Protein AF-A0A7S3MB16-F1 (afdb_monomer_lite)

Organism: NCBI:txid89044

pLDDT: mean 70.06, std 16.19, range [43.78, 96.12]

Radius of gyration: 18.67 Å; chains: 1; bounding box: 32×38×67 Å

Sequence (140 aa):
AQSLGGAVDAVKGMLGGGVPDDEMTKKLKGIQLIIDSATEEERNSPDLLLGFGKDTQERVKRVSDVAGVSANEVTGFMIEFMGVRSMMNKQMGQGMSIDKAKEEIKKETMLYIEEKKINDSVTGNSRASRRQVKAEKNKT

Secondary structure (DSSP, 8-state):
---HHHHHHHHHHHHTTTS-HHHHHHHHHHHHHHHHHS-HHHHH-GGGGSSSSHHHHHHHHHHHHHHTS-HHHHHHHHHHHHHHHHHHHHHHHH---HHHHHHHHHHHHHHHHHHHHHHHHHTT--TTHHHHTTTSTT--

Structure (mmCIF, N/CA/C/O backbone):
data_AF-A0A7S3MB16-F1
#
_entry.id   AF-A0A7S3MB16-F1
#
loop_
_atom_site.group_PDB
_atom_site.id
_atom_site.type_symbol
_atom_site.label_atom_id
_atom_site.label_alt_id
_atom_site.label_comp_id
_atom_site.label_asym_id
_atom_site.label_entity_id
_atom_site.label_seq_id
_atom_site.pdbx_PDB_ins_code
_atom_site.Cartn_x
_atom_site.Cartn_y
_atom_site.Cartn_z
_atom_site.occupancy
_atom_site.B_iso_or_equiv
_atom_site.auth_seq_id
_atom_site.auth_comp_id
_atom_site.auth_asym_id
_atom_site.auth_atom_id
_atom_site.pdbx_PDB_model_num
ATOM 1 N N . ALA A 1 1 ? -6.467 2.816 -17.905 1.00 48.16 1 ALA A N 1
ATOM 2 C CA . ALA A 1 1 ? -5.918 2.788 -16.537 1.00 48.16 1 ALA A CA 1
ATOM 3 C C . ALA A 1 1 ? -5.137 1.490 -16.371 1.00 48.16 1 ALA A C 1
ATOM 5 O O . ALA A 1 1 ? -5.661 0.452 -16.752 1.00 48.16 1 ALA A O 1
ATOM 6 N N . GLN A 1 2 ? -3.886 1.536 -15.909 1.00 57.25 2 GLN A N 1
ATOM 7 C CA . GLN A 1 2 ? -3.167 0.320 -15.507 1.00 57.25 2 GLN A CA 1
ATOM 8 C C . GLN A 1 2 ? -3.664 -0.061 -14.109 1.00 57.25 2 GLN A C 1
ATOM 10 O O . GLN A 1 2 ? -3.604 0.769 -13.205 1.00 57.25 2 GLN A O 1
ATOM 15 N N . SER A 1 3 ? -4.228 -1.261 -13.966 1.00 65.75 3 SER A N 1
ATOM 16 C CA . SER A 1 3 ? -4.812 -1.735 -12.710 1.00 65.75 3 SER A CA 1
ATOM 17 C C . SER A 1 3 ? -3.742 -2.286 -11.771 1.00 65.75 3 SER A C 1
ATOM 19 O O . SER A 1 3 ? -2.682 -2.739 -12.212 1.00 65.75 3 SER A O 1
ATOM 21 N N . LEU A 1 4 ? -4.049 -2.300 -10.471 1.00 67.00 4 LEU A N 1
ATOM 22 C CA . LEU A 1 4 ? -3.197 -2.879 -9.428 1.00 67.00 4 LEU A CA 1
ATOM 23 C C . LEU A 1 4 ? -2.688 -4.300 -9.761 1.00 67.00 4 LEU A C 1
ATOM 25 O O . LEU A 1 4 ? -1.537 -4.620 -9.474 1.00 67.00 4 LEU A O 1
ATOM 29 N N . GLY A 1 5 ? -3.500 -5.115 -10.446 1.00 63.72 5 GLY A N 1
ATOM 30 C CA . GLY A 1 5 ? -3.134 -6.473 -10.868 1.00 63.72 5 GLY A CA 1
ATOM 31 C C . GLY A 1 5 ? -1.969 -6.535 -11.864 1.00 63.72 5 GLY A C 1
ATOM 32 O O . GLY A 1 5 ? -1.088 -7.372 -11.711 1.00 63.72 5 GLY A O 1
ATOM 33 N N . GLY A 1 6 ? -1.894 -5.610 -12.828 1.00 65.56 6 GLY A N 1
ATOM 34 C CA . GLY A 1 6 ? -0.809 -5.601 -13.820 1.00 65.56 6 GLY A CA 1
ATOM 35 C C . GLY A 1 6 ? 0.563 -5.249 -13.235 1.00 65.56 6 GLY A C 1
ATOM 36 O O . GLY A 1 6 ? 1.591 -5.629 -13.793 1.00 65.56 6 GLY A O 1
ATOM 37 N N . ALA A 1 7 ? 0.607 -4.555 -12.094 1.00 62.06 7 ALA A N 1
ATOM 38 C CA . ALA A 1 7 ? 1.878 -4.254 -11.442 1.00 62.06 7 ALA A CA 1
ATOM 39 C C . ALA A 1 7 ? 2.387 -5.393 -10.554 1.00 62.06 7 ALA A C 1
ATOM 41 O O . ALA A 1 7 ? 3.582 -5.427 -10.280 1.00 62.06 7 ALA A O 1
ATOM 42 N N . VAL A 1 8 ? 1.538 -6.337 -10.127 1.00 64.50 8 VAL A N 1
ATOM 43 C CA . VAL A 1 8 ? 2.003 -7.541 -9.408 1.00 64.50 8 VAL A CA 1
ATOM 44 C C . VAL A 1 8 ? 2.967 -8.331 -10.285 1.00 64.50 8 VAL A C 1
ATOM 46 O O . VAL A 1 8 ? 4.032 -8.746 -9.828 1.00 64.50 8 VAL A O 1
ATOM 49 N N . ASP A 1 9 ? 2.636 -8.464 -11.569 1.00 63.75 9 ASP A N 1
ATOM 50 C CA . ASP A 1 9 ? 3.485 -9.131 -12.553 1.00 63.75 9 ASP A CA 1
ATOM 51 C C . ASP A 1 9 ? 4.797 -8.366 -12.792 1.00 63.75 9 ASP A C 1
ATOM 53 O O . ASP A 1 9 ? 5.867 -8.973 -12.892 1.00 63.75 9 ASP A O 1
ATOM 57 N N . ALA A 1 10 ? 4.749 -7.030 -12.798 1.00 64.06 10 ALA A N 1
ATOM 58 C CA . ALA A 1 10 ? 5.941 -6.188 -12.914 1.00 64.06 10 ALA A CA 1
ATOM 59 C C . ALA A 1 10 ? 6.856 -6.292 -11.676 1.00 64.06 10 ALA A C 1
ATOM 61 O O . ALA A 1 10 ? 8.073 -6.452 -11.807 1.00 64.06 10 ALA A O 1
ATOM 62 N N . VAL A 1 11 ? 6.277 -6.272 -10.470 1.00 62.84 11 VAL A 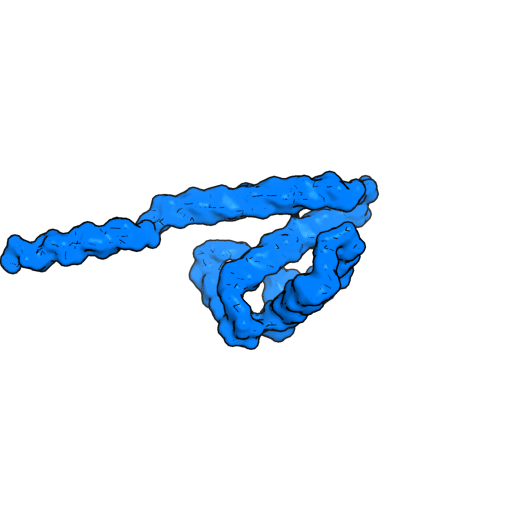N 1
ATOM 63 C CA . VAL A 1 11 ? 6.982 -6.459 -9.190 1.00 62.84 11 VAL A CA 1
ATOM 64 C C . VAL A 1 11 ? 7.656 -7.833 -9.147 1.00 62.84 11 VAL A C 1
ATOM 66 O O . VAL A 1 11 ? 8.828 -7.939 -8.781 1.00 62.84 11 VAL A O 1
ATOM 69 N N . LYS A 1 12 ? 6.963 -8.884 -9.601 1.00 64.31 12 LYS A N 1
ATOM 70 C CA . LYS A 1 12 ? 7.516 -10.239 -9.717 1.00 64.31 12 LYS A CA 1
ATOM 71 C C . LYS A 1 12 ? 8.754 -10.279 -10.620 1.00 64.31 12 LYS A C 1
ATOM 73 O O . LYS A 1 12 ? 9.740 -10.920 -10.262 1.00 64.31 12 LYS A O 1
ATOM 78 N N . GLY A 1 13 ? 8.736 -9.557 -11.743 1.00 60.03 13 GLY A N 1
ATOM 79 C CA . GLY A 1 13 ? 9.884 -9.433 -12.648 1.00 60.03 13 GLY A CA 1
ATOM 80 C C . GLY A 1 13 ? 11.080 -8.678 -12.050 1.00 60.03 13 GLY A C 1
ATOM 81 O O . GLY A 1 13 ? 12.223 -9.065 -12.279 1.00 60.03 13 GLY A O 1
ATOM 82 N N . MET A 1 14 ? 10.850 -7.635 -11.244 1.00 58.88 14 MET A N 1
ATOM 83 C CA . MET A 1 14 ? 11.926 -6.843 -10.615 1.00 58.88 14 MET A CA 1
ATOM 84 C C . MET A 1 14 ? 12.593 -7.514 -9.408 1.00 58.88 14 MET A C 1
ATOM 86 O O . MET A 1 14 ? 13.758 -7.224 -9.105 1.00 58.88 14 MET A O 1
ATOM 90 N N . LEU A 1 15 ? 11.858 -8.370 -8.697 1.00 57.00 15 LEU A N 1
ATOM 91 C CA . LEU A 1 15 ? 12.327 -9.046 -7.484 1.00 57.00 15 LEU A CA 1
ATOM 92 C C . LEU A 1 15 ? 13.122 -10.338 -7.769 1.00 57.00 15 LEU A C 1
ATOM 94 O O . LEU A 1 15 ? 13.815 -10.830 -6.879 1.00 57.00 15 LEU A O 1
ATOM 98 N N . GLY A 1 16 ? 13.087 -10.856 -9.002 1.00 49.44 16 GLY A N 1
ATOM 99 C CA . GLY A 1 16 ? 13.663 -12.148 -9.412 1.00 49.44 16 GLY A CA 1
ATOM 100 C C . GLY A 1 16 ? 15.195 -12.243 -9.522 1.00 49.44 16 GLY A C 1
ATOM 101 O O . GLY A 1 16 ? 15.683 -12.994 -10.358 1.00 49.44 16 GLY A O 1
ATOM 102 N N . GLY A 1 17 ? 15.966 -11.494 -8.725 1.00 48.47 17 GLY A N 1
ATOM 103 C CA . GLY A 1 17 ? 17.439 -11.482 -8.801 1.00 48.47 17 GLY A CA 1
ATOM 104 C C . GLY A 1 17 ? 18.198 -11.931 -7.545 1.00 48.47 17 GLY A C 1
ATOM 105 O O . GLY A 1 17 ? 19.417 -12.057 -7.604 1.00 48.47 17 GLY A O 1
ATOM 106 N N . GLY A 1 18 ? 17.530 -12.150 -6.406 1.00 50.16 18 GLY A N 1
ATOM 107 C CA . GLY A 1 18 ? 18.244 -12.486 -5.161 1.00 50.16 18 GLY A CA 1
ATOM 108 C C . GLY A 1 18 ? 17.402 -12.646 -3.893 1.00 50.16 18 GLY A C 1
ATOM 109 O O . GLY A 1 18 ? 17.958 -12.592 -2.800 1.00 50.16 18 GLY A O 1
ATOM 110 N N . VAL A 1 19 ? 16.081 -12.813 -4.008 1.00 56.47 19 VAL A N 1
ATOM 111 C CA . VAL A 1 19 ? 15.196 -13.088 -2.863 1.00 56.47 19 VAL A CA 1
ATOM 112 C C . VAL A 1 19 ? 14.915 -14.595 -2.831 1.00 56.47 19 VAL A C 1
ATOM 114 O O . VAL A 1 19 ? 14.555 -15.130 -3.877 1.00 56.47 19 VAL A O 1
ATOM 117 N N . PRO A 1 20 ? 15.070 -15.292 -1.688 1.00 60.00 20 PRO A N 1
ATOM 118 C CA . PRO A 1 20 ? 14.745 -16.713 -1.603 1.00 60.00 20 PRO A CA 1
ATOM 119 C C . PRO A 1 20 ? 13.274 -16.974 -1.969 1.00 60.00 20 PRO A C 1
ATOM 121 O O . PRO A 1 20 ? 12.381 -16.254 -1.510 1.00 60.00 20 PRO A O 1
ATOM 124 N N . ASP A 1 21 ? 13.026 -18.019 -2.764 1.00 66.44 21 ASP A N 1
ATOM 125 C CA . ASP A 1 21 ? 11.717 -18.343 -3.361 1.00 66.44 21 ASP A CA 1
ATOM 126 C C . ASP A 1 21 ? 10.567 -18.405 -2.339 1.00 66.44 21 ASP A C 1
ATOM 128 O O . ASP A 1 21 ? 9.442 -17.978 -2.620 1.00 66.44 21 ASP A O 1
ATOM 132 N N . ASP A 1 22 ? 10.844 -18.869 -1.119 1.00 69.25 22 ASP A N 1
ATOM 133 C CA . ASP A 1 22 ? 9.858 -18.961 -0.038 1.00 69.25 22 ASP A CA 1
ATOM 134 C C . ASP A 1 22 ? 9.421 -17.589 0.492 1.00 69.25 22 ASP A C 1
ATOM 136 O O . ASP A 1 22 ? 8.247 -17.366 0.809 1.00 69.25 22 ASP A O 1
ATOM 140 N N . GLU A 1 23 ? 10.358 -16.648 0.589 1.00 68.06 23 GLU A N 1
ATOM 141 C CA . GLU A 1 23 ? 10.079 -15.286 1.039 1.00 68.06 23 GLU A CA 1
ATOM 142 C C . GLU A 1 23 ? 9.357 -14.499 -0.060 1.00 68.06 23 GLU A C 1
ATOM 144 O O . GLU A 1 23 ? 8.400 -13.768 0.211 1.00 68.06 23 GLU A O 1
ATOM 149 N N . MET A 1 24 ? 9.750 -14.726 -1.315 1.00 69.06 24 MET A N 1
ATOM 150 C CA . MET A 1 24 ? 9.086 -14.164 -2.486 1.00 69.06 24 MET A CA 1
ATOM 151 C C . MET A 1 24 ? 7.641 -14.658 -2.598 1.00 69.06 24 MET A C 1
ATOM 153 O O . MET A 1 24 ? 6.724 -13.860 -2.784 1.00 69.06 24 MET A O 1
ATOM 157 N N . THR A 1 25 ? 7.408 -15.956 -2.398 1.00 72.75 25 THR A N 1
ATOM 158 C CA . THR A 1 25 ? 6.064 -16.547 -2.443 1.00 72.75 25 THR A CA 1
ATOM 159 C C . THR A 1 25 ? 5.161 -15.983 -1.348 1.00 72.75 25 THR A C 1
ATOM 161 O O . THR A 1 25 ? 3.994 -15.687 -1.604 1.00 72.75 25 THR A O 1
ATOM 164 N N . LYS A 1 26 ? 5.681 -15.794 -0.127 1.00 75.00 26 LYS A N 1
ATOM 165 C CA . LYS A 1 26 ? 4.919 -15.175 0.971 1.00 75.00 26 LYS A CA 1
ATOM 166 C C . LYS A 1 26 ? 4.564 -13.720 0.671 1.00 75.00 26 LYS A C 1
ATOM 168 O O . LYS A 1 26 ? 3.411 -13.340 0.859 1.00 75.00 26 LYS A O 1
ATOM 173 N N . LYS A 1 27 ? 5.514 -12.936 0.151 1.00 73.00 27 LYS A N 1
ATOM 174 C CA . LYS A 1 27 ? 5.272 -11.541 -0.249 1.00 73.00 27 LYS A CA 1
ATOM 175 C C . LYS A 1 27 ? 4.226 -11.443 -1.358 1.00 73.00 27 LYS A C 1
ATOM 177 O O . LYS A 1 27 ? 3.267 -10.695 -1.215 1.00 73.00 27 LYS A O 1
ATOM 182 N N . LEU A 1 28 ? 4.344 -12.254 -2.410 1.00 77.69 28 LEU A N 1
ATOM 183 C CA . LEU A 1 28 ? 3.377 -12.279 -3.513 1.00 77.69 28 LEU A CA 1
ATOM 184 C C . LEU A 1 28 ? 1.972 -12.688 -3.050 1.00 77.69 28 LEU A C 1
ATOM 186 O O . LEU A 1 28 ? 0.990 -12.092 -3.484 1.00 77.69 28 LEU A O 1
ATOM 190 N N . LYS A 1 29 ? 1.861 -13.655 -2.129 1.00 81.06 29 LYS A N 1
ATOM 191 C CA . LYS A 1 29 ? 0.573 -14.021 -1.519 1.00 81.06 29 LYS A CA 1
ATOM 192 C C . LYS A 1 29 ? -0.032 -12.869 -0.718 1.00 81.06 29 LYS A C 1
ATOM 194 O O . LYS A 1 29 ? -1.218 -12.603 -0.869 1.00 81.06 29 LYS A O 1
ATOM 199 N N . GLY A 1 30 ? 0.765 -12.171 0.092 1.00 82.44 30 GLY A N 1
ATOM 200 C CA . GLY A 1 30 ? 0.303 -10.991 0.832 1.00 82.44 30 GLY A CA 1
ATOM 201 C C . GLY A 1 30 ? -0.205 -9.886 -0.098 1.00 82.44 30 GLY A C 1
ATOM 202 O O . GLY A 1 30 ? -1.282 -9.339 0.119 1.00 82.44 30 GLY A O 1
ATOM 203 N N . ILE A 1 31 ? 0.519 -9.629 -1.188 1.00 84.25 31 ILE A N 1
ATOM 204 C CA . ILE A 1 31 ? 0.129 -8.660 -2.221 1.00 84.25 31 ILE A CA 1
ATOM 205 C C . ILE A 1 31 ? -1.210 -9.039 -2.864 1.00 84.25 31 ILE A C 1
ATOM 207 O O . ILE A 1 31 ? -2.098 -8.194 -2.982 1.00 84.25 31 ILE A O 1
ATOM 211 N N . GLN A 1 32 ? -1.375 -10.309 -3.240 1.00 85.25 32 GLN A N 1
ATOM 212 C CA . GLN A 1 32 ? -2.613 -10.798 -3.843 1.00 85.25 32 GLN A CA 1
ATOM 213 C C . GLN A 1 32 ? -3.810 -10.596 -2.903 1.00 85.25 32 GLN A C 1
ATOM 215 O O . GLN A 1 32 ? -4.835 -10.072 -3.329 1.00 85.25 32 GLN A O 1
ATOM 220 N N . LEU A 1 33 ? -3.657 -10.913 -1.612 1.00 88.94 33 LEU A N 1
ATOM 221 C CA . LEU A 1 33 ? -4.711 -10.720 -0.610 1.00 88.94 33 LEU A CA 1
ATOM 222 C C . LEU A 1 33 ? -5.096 -9.246 -0.440 1.00 88.94 33 LEU A C 1
ATOM 224 O O . LEU A 1 33 ? -6.280 -8.933 -0.308 1.00 88.94 33 LEU A O 1
ATOM 228 N N 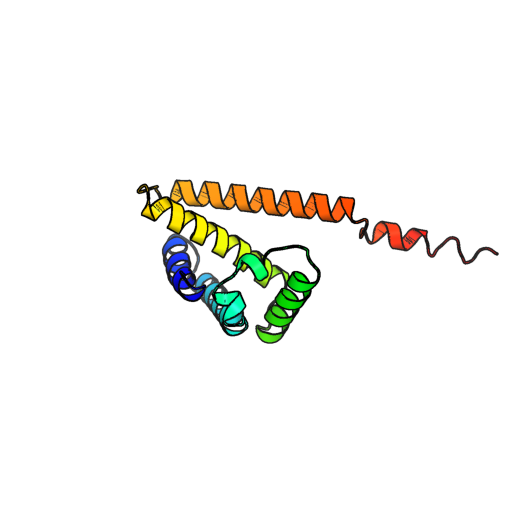. ILE A 1 34 ? -4.120 -8.335 -0.471 1.00 90.00 34 ILE A N 1
ATOM 229 C CA . ILE A 1 34 ? -4.374 -6.890 -0.397 1.00 90.00 34 ILE A CA 1
ATOM 230 C C . ILE A 1 34 ? -5.183 -6.423 -1.612 1.00 90.00 34 ILE A C 1
ATOM 232 O O . ILE A 1 34 ? -6.165 -5.698 -1.452 1.00 90.00 34 ILE A O 1
ATOM 236 N N . ILE A 1 35 ? -4.810 -6.860 -2.818 1.00 89.88 35 ILE A N 1
ATOM 237 C CA . ILE A 1 35 ? -5.516 -6.494 -4.053 1.00 89.88 35 ILE A CA 1
ATOM 238 C C . ILE A 1 35 ? -6.930 -7.060 -4.048 1.00 89.88 35 ILE A C 1
ATOM 240 O O . ILE A 1 35 ? -7.875 -6.323 -4.322 1.00 89.88 35 ILE A O 1
ATOM 244 N N . ASP A 1 36 ? -7.093 -8.329 -3.681 1.00 90.31 36 ASP A N 1
ATOM 245 C CA . ASP A 1 36 ? -8.399 -8.985 -3.627 1.00 90.31 36 ASP A CA 1
ATOM 246 C C . ASP A 1 36 ? -9.335 -8.324 -2.607 1.00 90.31 36 ASP A C 1
ATOM 248 O O . ASP A 1 36 ? -10.542 -8.234 -2.837 1.00 90.31 36 ASP A O 1
ATOM 252 N N . SER A 1 37 ? -8.770 -7.761 -1.539 1.00 92.94 37 SER A N 1
ATOM 253 C CA . SER A 1 37 ? -9.499 -7.020 -0.504 1.00 92.94 37 SER A CA 1
ATOM 254 C C . SER A 1 37 ? -9.805 -5.564 -0.876 1.00 92.94 37 SER A C 1
ATOM 256 O O . SER A 1 37 ? -10.676 -4.940 -0.262 1.00 92.94 37 SER A O 1
ATOM 258 N N . ALA A 1 38 ? -9.106 -4.995 -1.860 1.00 92.50 38 ALA A N 1
ATOM 259 C CA . ALA A 1 38 ? -9.365 -3.650 -2.365 1.00 92.50 38 ALA A CA 1
ATOM 260 C C . ALA A 1 38 ? -10.602 -3.629 -3.276 1.00 92.50 38 ALA A C 1
ATOM 262 O O . ALA A 1 38 ? -10.853 -4.576 -4.028 1.00 92.50 38 ALA A O 1
ATOM 263 N N . THR A 1 39 ? -11.365 -2.535 -3.232 1.00 94.06 39 THR A N 1
ATOM 264 C CA . THR A 1 39 ? -12.510 -2.322 -4.128 1.00 94.06 39 THR A CA 1
ATOM 265 C C . THR A 1 39 ? -12.043 -2.024 -5.550 1.00 94.06 39 THR A C 1
ATOM 267 O O . THR A 1 39 ? -10.890 -1.668 -5.784 1.00 94.06 39 THR A O 1
ATOM 270 N N . GLU A 1 40 ? -12.943 -2.129 -6.526 1.00 89.81 40 GLU A N 1
ATOM 271 C CA . GLU A 1 40 ? -12.623 -1.786 -7.916 1.00 89.81 40 GLU A CA 1
ATOM 272 C C . GLU A 1 40 ? -12.177 -0.321 -8.069 1.00 89.81 40 GLU A C 1
ATOM 274 O O . GLU A 1 40 ? -11.224 -0.034 -8.792 1.00 89.81 40 GLU A O 1
ATOM 279 N N . GLU A 1 41 ? -12.802 0.599 -7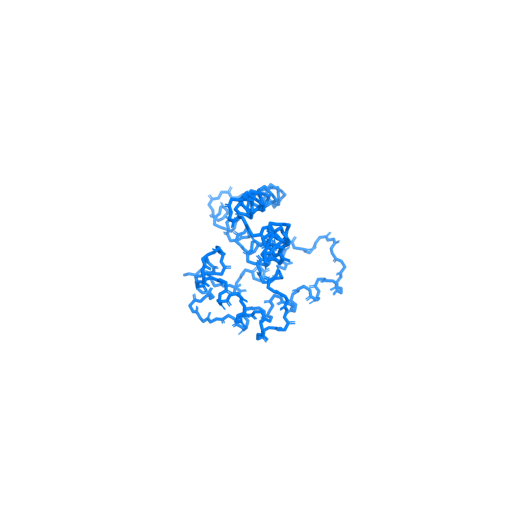.330 1.00 92.06 41 GLU A N 1
ATOM 280 C CA . GLU A 1 41 ? -12.396 2.008 -7.278 1.00 92.06 41 GLU A CA 1
ATOM 281 C C . GLU A 1 41 ? -10.946 2.154 -6.792 1.00 92.06 41 GLU A C 1
ATOM 283 O O . GLU A 1 41 ? -10.137 2.813 -7.439 1.00 92.06 41 GLU A O 1
ATOM 288 N N . GLU A 1 42 ? -10.588 1.494 -5.692 1.00 92.06 42 GLU A N 1
ATOM 289 C CA . GLU A 1 42 ? -9.239 1.553 -5.114 1.00 92.06 42 GLU A CA 1
ATOM 290 C C . GLU A 1 42 ? -8.197 0.861 -5.999 1.00 92.06 42 GLU A C 1
ATOM 292 O O . GLU A 1 42 ? -7.058 1.313 -6.086 1.00 92.06 42 GLU A O 1
ATOM 297 N N . ARG A 1 43 ? -8.583 -0.205 -6.713 1.00 89.06 43 ARG A N 1
ATOM 298 C CA . ARG A 1 43 ? -7.716 -0.883 -7.691 1.00 89.06 43 ARG A CA 1
ATOM 299 C C . ARG A 1 43 ? -7.376 -0.003 -8.887 1.00 89.06 43 ARG A C 1
ATOM 301 O O . ARG A 1 43 ? -6.290 -0.141 -9.455 1.00 89.06 43 ARG A O 1
ATOM 308 N N . ASN A 1 44 ? -8.312 0.860 -9.274 1.00 84.94 44 ASN A N 1
ATOM 309 C CA . ASN A 1 44 ? -8.161 1.812 -10.370 1.00 84.94 44 ASN A CA 1
ATOM 310 C C . ASN A 1 44 ? -7.485 3.118 -9.924 1.00 84.94 44 ASN A C 1
ATOM 312 O O . ASN A 1 44 ? -6.764 3.729 -10.716 1.00 84.94 44 ASN A O 1
ATOM 316 N N . SER A 1 45 ? -7.674 3.498 -8.660 1.00 87.69 45 SER A N 1
ATOM 317 C CA . SER A 1 45 ? -7.140 4.710 -8.033 1.00 87.69 45 SER A CA 1
ATOM 318 C C . SER A 1 45 ? -6.384 4.364 -6.738 1.00 87.69 45 SER A C 1
ATOM 320 O O . SER A 1 45 ? -6.863 4.660 -5.642 1.00 87.69 45 SER A O 1
ATOM 322 N N . PRO A 1 46 ? -5.194 3.741 -6.839 1.00 84.88 46 PRO A N 1
ATOM 323 C CA . PRO A 1 46 ? -4.414 3.287 -5.680 1.00 84.88 46 PRO A CA 1
ATOM 324 C C . PRO A 1 46 ? -3.959 4.431 -4.763 1.00 84.88 46 PRO A C 1
ATOM 326 O O . PRO A 1 46 ? -3.712 4.217 -3.578 1.00 84.88 46 PRO A O 1
ATOM 329 N N . ASP A 1 47 ? -3.940 5.662 -5.276 1.00 85.94 47 ASP A N 1
ATOM 330 C CA . ASP A 1 47 ? -3.689 6.891 -4.518 1.00 85.94 47 ASP A CA 1
ATOM 331 C C . ASP A 1 47 ? -4.697 7.081 -3.358 1.00 85.94 47 ASP A C 1
ATOM 333 O O . ASP A 1 47 ? -4.377 7.692 -2.343 1.00 85.94 47 ASP A O 1
ATOM 337 N N . LEU A 1 48 ? -5.896 6.485 -3.440 1.00 89.00 48 LEU A N 1
ATOM 338 C CA . LEU A 1 48 ? -6.902 6.508 -2.365 1.00 89.00 48 LEU A CA 1
ATOM 339 C C . LEU A 1 48 ? -6.449 5.781 -1.089 1.00 89.00 48 LEU A C 1
ATOM 341 O O . LEU A 1 48 ? -6.965 6.057 -0.002 1.00 89.00 48 LEU A O 1
ATOM 345 N N . LEU A 1 49 ? -5.498 4.852 -1.220 1.00 88.94 49 LEU A N 1
ATOM 346 C CA . LEU A 1 49 ? -4.896 4.099 -0.118 1.00 88.94 49 LEU A CA 1
ATOM 347 C C . LEU A 1 49 ? -3.569 4.722 0.358 1.00 88.94 49 LEU A C 1
ATOM 349 O O . LEU A 1 49 ? -2.959 4.215 1.301 1.00 88.94 49 LEU A O 1
ATOM 353 N N . LEU A 1 50 ? -3.137 5.830 -0.257 1.00 83.81 50 LEU A N 1
ATOM 354 C CA . LEU A 1 50 ? -1.908 6.555 0.059 1.00 83.81 50 LEU A CA 1
ATOM 355 C C . LEU A 1 50 ? -2.222 7.958 0.563 1.00 83.81 50 LEU A C 1
ATOM 357 O O . LEU A 1 50 ? -2.527 8.877 -0.189 1.00 83.81 50 LEU A O 1
ATOM 361 N N . GLY A 1 51 ? -2.129 8.134 1.876 1.00 77.44 51 GLY A N 1
ATOM 362 C CA . GLY A 1 51 ? -2.444 9.408 2.498 1.00 77.44 51 GLY A CA 1
ATOM 363 C C . GLY A 1 51 ? -2.642 9.298 3.999 1.00 77.44 51 GLY A C 1
ATOM 364 O O . GLY A 1 51 ? -2.627 8.217 4.586 1.00 77.44 51 GLY A O 1
ATOM 365 N N . PHE A 1 52 ? -2.832 10.459 4.617 1.00 76.75 52 PHE A N 1
ATOM 366 C CA . PHE A 1 52 ? -3.001 10.597 6.066 1.00 76.75 52 PHE A CA 1
ATOM 367 C C . PHE A 1 52 ? -4.413 11.051 6.456 1.00 76.75 52 PHE A C 1
ATOM 369 O O . PHE A 1 52 ? -4.694 11.243 7.638 1.00 76.75 52 PHE A O 1
ATOM 376 N N . GLY A 1 53 ? -5.301 11.225 5.471 1.00 81.50 53 GLY A N 1
ATOM 377 C CA . GLY A 1 53 ? -6.692 11.601 5.692 1.00 81.50 53 GLY A CA 1
ATOM 378 C C . GLY A 1 53 ? -7.484 10.502 6.399 1.00 81.50 53 GLY A C 1
ATOM 379 O O . GLY A 1 53 ? -7.154 9.318 6.308 1.00 81.50 53 GLY A O 1
ATOM 380 N N . LYS A 1 54 ? -8.557 10.899 7.089 1.00 85.38 54 LYS A N 1
ATOM 381 C CA . LYS A 1 54 ? -9.444 9.973 7.804 1.00 85.38 54 LYS A CA 1
ATOM 382 C C . LYS A 1 54 ? -10.007 8.894 6.870 1.00 85.38 54 LYS A C 1
ATOM 384 O O . LYS A 1 54 ? -9.934 7.716 7.199 1.00 85.38 54 LYS A O 1
ATOM 389 N N . ASP A 1 55 ? -10.453 9.290 5.682 1.00 88.81 55 ASP A N 1
ATOM 390 C CA . ASP A 1 55 ? -11.015 8.376 4.683 1.00 88.81 55 ASP A CA 1
ATOM 391 C C . ASP A 1 55 ? -9.978 7.351 4.205 1.00 88.81 55 ASP A C 1
ATOM 393 O O . ASP A 1 55 ? -10.274 6.165 4.079 1.00 88.81 55 ASP A O 1
ATOM 397 N N . THR A 1 56 ? -8.728 7.780 4.008 1.00 89.25 56 THR A N 1
ATOM 398 C CA . THR A 1 56 ? -7.626 6.874 3.666 1.00 89.25 56 THR A CA 1
ATOM 399 C C . THR A 1 56 ? -7.353 5.882 4.791 1.00 89.25 56 THR A C 1
ATOM 401 O O . THR A 1 56 ? -7.202 4.691 4.531 1.00 89.25 56 THR A O 1
ATOM 404 N N . GLN A 1 57 ? -7.333 6.333 6.048 1.00 89.44 57 GLN A N 1
ATOM 405 C CA . GLN A 1 57 ? -7.133 5.440 7.193 1.00 89.44 57 GLN A CA 1
ATOM 406 C C . GLN A 1 57 ? -8.261 4.412 7.325 1.00 89.44 57 GLN A C 1
ATOM 408 O O . GLN A 1 57 ? -7.992 3.252 7.629 1.00 89.44 57 GLN A O 1
ATOM 413 N N . GLU A 1 58 ? -9.509 4.809 7.071 1.00 93.88 58 GLU A N 1
ATOM 414 C CA . GLU A 1 58 ? -10.659 3.900 7.078 1.00 93.88 58 GLU A CA 1
ATOM 415 C C . GLU A 1 58 ? -10.568 2.860 5.954 1.00 93.88 58 GLU A C 1
ATOM 417 O O . GLU A 1 58 ? -10.775 1.670 6.204 1.00 93.88 58 GLU A O 1
ATOM 422 N N . ARG A 1 59 ? -10.174 3.275 4.743 1.00 94.50 59 ARG A N 1
ATOM 423 C CA . ARG A 1 59 ? -9.941 2.361 3.613 1.00 94.50 59 ARG A CA 1
ATOM 424 C C . ARG A 1 59 ? -8.803 1.384 3.902 1.00 94.50 59 ARG A C 1
ATOM 426 O O . ARG A 1 59 ? -8.997 0.179 3.765 1.00 94.50 59 ARG A O 1
ATOM 433 N N . VAL A 1 60 ? -7.654 1.874 4.373 1.00 93.56 60 VAL A N 1
ATOM 434 C CA . VAL A 1 60 ? -6.495 1.036 4.734 1.00 93.56 60 VAL A CA 1
ATOM 435 C C . VAL A 1 60 ? -6.862 0.042 5.830 1.00 93.56 60 VAL A C 1
ATOM 437 O O . VAL A 1 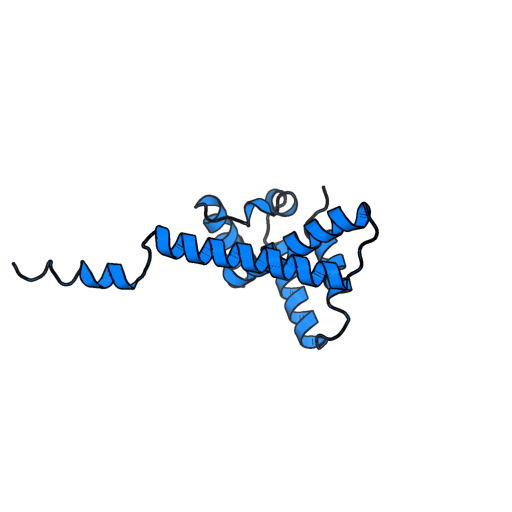60 ? -6.532 -1.135 5.707 1.00 93.56 60 VAL A O 1
ATOM 440 N N . LYS A 1 61 ? -7.586 0.483 6.866 1.00 93.94 61 LYS A N 1
ATOM 441 C CA . LYS A 1 61 ? -8.052 -0.394 7.943 1.00 93.94 61 LYS A CA 1
ATOM 442 C C . LYS A 1 61 ? -8.981 -1.490 7.417 1.00 93.94 61 LYS A C 1
ATOM 444 O O . LYS A 1 61 ? -8.807 -2.657 7.746 1.00 93.94 61 LYS A O 1
ATOM 449 N N . ARG A 1 62 ? -9.948 -1.139 6.567 1.00 96.12 62 ARG A N 1
ATOM 450 C CA . ARG A 1 62 ? -10.851 -2.125 5.959 1.00 96.12 62 ARG A CA 1
ATOM 451 C C . ARG A 1 62 ? -10.075 -3.151 5.132 1.00 96.12 62 ARG A C 1
ATOM 453 O O . ARG A 1 62 ? -10.316 -4.344 5.273 1.00 96.12 62 ARG A O 1
ATOM 460 N N . VAL A 1 63 ? -9.157 -2.697 4.279 1.00 94.75 63 VAL A N 1
ATOM 461 C CA . VAL A 1 63 ? -8.329 -3.590 3.455 1.00 94.75 63 VAL A CA 1
ATOM 462 C C . VAL A 1 63 ? -7.484 -4.504 4.339 1.00 94.75 63 VAL A C 1
ATOM 464 O O . VAL A 1 63 ? -7.443 -5.702 4.082 1.00 94.75 63 VAL A O 1
ATOM 467 N N . SER A 1 64 ? -6.865 -3.975 5.399 1.00 93.44 64 SER A N 1
ATOM 468 C CA . SER A 1 64 ? -6.053 -4.775 6.321 1.00 93.44 64 SER A CA 1
ATOM 469 C C . SER A 1 64 ? -6.879 -5.836 7.050 1.00 93.44 64 SER A C 1
ATOM 471 O O . SER A 1 64 ? -6.459 -6.989 7.127 1.00 93.44 64 SER A O 1
ATOM 473 N N . ASP A 1 65 ? -8.078 -5.468 7.514 1.00 94.56 65 ASP A N 1
ATOM 474 C CA . ASP A 1 65 ? -8.980 -6.366 8.242 1.00 94.56 65 ASP A CA 1
ATOM 475 C C . ASP A 1 65 ? -9.464 -7.525 7.350 1.00 94.56 65 ASP A C 1
ATOM 477 O O . ASP A 1 65 ? -9.519 -8.668 7.801 1.00 94.56 65 ASP A O 1
ATOM 481 N N . VAL A 1 66 ? -9.774 -7.255 6.075 1.00 93.25 66 VAL A N 1
ATOM 482 C CA . VAL A 1 66 ? -10.235 -8.279 5.116 1.00 93.25 66 VAL A CA 1
ATOM 483 C C . VAL A 1 66 ? -9.082 -9.154 4.617 1.00 93.25 66 VAL A C 1
ATOM 485 O O . VAL A 1 66 ? -9.236 -10.370 4.516 1.00 93.25 66 VAL A O 1
ATOM 488 N N . ALA A 1 67 ? -7.919 -8.561 4.344 1.00 90.12 67 ALA A N 1
ATOM 489 C CA . ALA A 1 67 ? -6.749 -9.283 3.846 1.00 90.12 67 ALA A CA 1
ATOM 490 C C . ALA A 1 67 ? -6.039 -10.107 4.935 1.00 90.12 67 ALA A C 1
ATOM 492 O O . ALA A 1 67 ? -5.205 -10.953 4.612 1.00 90.12 67 ALA A O 1
ATOM 493 N N . GLY A 1 68 ? -6.336 -9.861 6.216 1.00 90.62 68 GLY A N 1
ATOM 494 C CA . GLY A 1 68 ? -5.670 -10.525 7.339 1.00 90.62 68 GLY A CA 1
ATOM 495 C C . GLY A 1 68 ? -4.207 -10.107 7.510 1.00 90.62 68 GLY A C 1
ATOM 496 O O . GLY A 1 68 ? -3.397 -10.890 8.004 1.00 90.62 68 GLY A O 1
ATOM 497 N N . VAL A 1 69 ? -3.864 -8.887 7.091 1.00 89.69 69 VAL A N 1
ATOM 498 C CA . VAL A 1 69 ? -2.512 -8.311 7.183 1.00 89.69 69 VAL A CA 1
ATOM 499 C C . VAL A 1 69 ? -2.537 -7.043 8.031 1.00 89.69 69 VAL A C 1
ATOM 501 O O . VAL A 1 69 ? -3.596 -6.517 8.364 1.00 89.69 69 VAL A O 1
ATOM 504 N N . SER A 1 70 ? -1.375 -6.513 8.394 1.00 90.94 70 SER A N 1
ATOM 505 C CA . SER A 1 70 ? -1.300 -5.244 9.116 1.00 90.94 70 SER A CA 1
ATOM 506 C C . SER A 1 70 ? -1.523 -4.038 8.196 1.00 90.94 70 SER A C 1
ATOM 508 O O . SER A 1 70 ? -1.139 -4.033 7.027 1.00 90.94 70 SER A O 1
ATOM 510 N N . ALA A 1 71 ? -2.063 -2.946 8.746 1.00 88.31 71 ALA A N 1
ATOM 511 C CA . ALA A 1 71 ? -2.172 -1.671 8.028 1.00 88.31 71 ALA A CA 1
ATOM 512 C C . ALA A 1 71 ? -0.811 -1.170 7.501 1.00 88.31 71 ALA A C 1
ATOM 514 O O . ALA A 1 71 ? -0.741 -0.571 6.433 1.00 88.31 71 ALA A O 1
ATOM 515 N N . ASN A 1 72 ? 0.283 -1.464 8.216 1.00 88.12 72 ASN A N 1
ATOM 516 C CA . ASN A 1 72 ? 1.637 -1.136 7.768 1.00 88.12 72 ASN A CA 1
ATOM 517 C C . ASN A 1 72 ? 2.048 -1.927 6.520 1.00 88.12 72 ASN A C 1
ATOM 519 O O . ASN A 1 72 ? 2.732 -1.369 5.669 1.00 88.12 72 ASN A O 1
ATOM 523 N N . GLU A 1 73 ? 1.642 -3.194 6.399 1.00 85.81 73 GLU A N 1
ATOM 524 C CA . GLU A 1 73 ? 1.892 -4.003 5.199 1.00 85.81 73 GLU A CA 1
ATOM 525 C C . GLU A 1 73 ? 1.095 -3.481 4.003 1.00 85.81 73 GLU A C 1
ATOM 527 O O . GLU A 1 73 ? 1.646 -3.377 2.911 1.00 85.81 73 GLU A O 1
ATOM 532 N N . VAL A 1 74 ? -0.158 -3.059 4.218 1.00 89.00 74 VAL A N 1
ATOM 533 C CA . VAL A 1 74 ? -0.964 -2.402 3.175 1.00 89.00 74 VAL A CA 1
ATOM 534 C C . VAL A 1 74 ? -0.282 -1.121 2.698 1.00 89.00 74 VAL A C 1
ATOM 536 O O . VAL A 1 74 ? -0.050 -0.955 1.503 1.00 89.00 74 VAL A O 1
ATOM 539 N N . THR A 1 75 ? 0.087 -0.223 3.617 1.00 87.25 75 THR A N 1
ATOM 540 C CA . THR A 1 75 ? 0.760 1.034 3.259 1.00 87.25 75 THR A CA 1
ATOM 541 C C . THR A 1 75 ? 2.122 0.788 2.607 1.00 87.25 75 THR A C 1
ATOM 543 O O . THR A 1 75 ? 2.438 1.433 1.613 1.00 87.25 75 THR A O 1
ATOM 546 N N . GLY A 1 76 ? 2.917 -0.152 3.126 1.00 85.88 76 GLY A N 1
ATOM 547 C CA . GLY A 1 76 ? 4.219 -0.512 2.561 1.00 85.88 76 GLY A CA 1
ATOM 548 C C . GLY A 1 76 ? 4.103 -1.009 1.123 1.00 85.88 76 GLY A C 1
ATOM 549 O O . GLY A 1 76 ? 4.805 -0.511 0.245 1.00 85.88 76 GLY A O 1
ATOM 550 N N . PHE A 1 77 ? 3.148 -1.903 0.860 1.00 87.25 77 PHE A N 1
ATOM 551 C CA . PHE A 1 77 ? 2.868 -2.366 -0.495 1.00 87.25 77 PHE A CA 1
ATOM 552 C C . PHE A 1 77 ? 2.421 -1.226 -1.417 1.00 87.25 77 PHE A C 1
ATOM 554 O O . PHE A 1 77 ? 2.909 -1.136 -2.539 1.00 87.25 77 PHE A O 1
ATOM 561 N N . MET A 1 78 ? 1.538 -0.329 -0.964 1.00 87.50 78 MET A N 1
ATOM 562 C CA . MET A 1 78 ? 1.094 0.801 -1.790 1.00 87.50 78 MET A CA 1
ATOM 563 C C . MET A 1 78 ? 2.256 1.719 -2.198 1.00 87.50 78 MET A C 1
ATOM 565 O O . MET A 1 78 ? 2.302 2.168 -3.344 1.00 87.50 78 MET A O 1
ATOM 569 N N . ILE A 1 79 ? 3.217 1.960 -1.300 1.00 84.62 79 ILE A N 1
ATOM 570 C CA . ILE A 1 79 ? 4.422 2.750 -1.602 1.00 84.62 79 ILE A CA 1
ATOM 571 C C . ILE A 1 79 ? 5.275 2.048 -2.666 1.00 84.62 79 ILE A C 1
ATOM 573 O O . ILE A 1 79 ? 5.645 2.664 -3.666 1.00 84.62 79 ILE A O 1
ATOM 577 N N . GLU A 1 80 ? 5.555 0.753 -2.487 1.00 80.56 80 GLU A N 1
ATOM 578 C CA . GLU A 1 80 ? 6.323 -0.038 -3.458 1.00 80.56 80 GLU A CA 1
ATOM 579 C C . GLU A 1 80 ? 5.630 -0.074 -4.825 1.00 80.56 80 GLU A C 1
ATOM 581 O O . GLU A 1 80 ? 6.259 0.159 -5.860 1.00 80.56 80 GLU A O 1
ATOM 586 N N . PHE A 1 81 ? 4.315 -0.295 -4.828 1.00 82.31 81 PHE A N 1
ATOM 587 C CA . PHE A 1 81 ? 3.486 -0.304 -6.024 1.00 82.31 81 PHE A CA 1
ATOM 588 C C . PHE A 1 81 ? 3.550 1.034 -6.766 1.00 82.31 81 PHE A C 1
ATOM 590 O O . PHE A 1 81 ? 3.716 1.057 -7.986 1.00 82.31 81 PHE A O 1
ATOM 597 N N . MET A 1 82 ? 3.448 2.157 -6.053 1.00 81.62 82 MET A N 1
ATOM 598 C CA . MET A 1 82 ? 3.543 3.476 -6.674 1.00 81.62 82 MET A CA 1
ATOM 599 C C . MET A 1 82 ? 4.931 3.778 -7.221 1.00 81.62 82 MET A C 1
ATOM 601 O O . MET A 1 82 ? 5.028 4.360 -8.302 1.00 81.62 82 MET A O 1
ATOM 605 N N . GLY A 1 83 ? 5.983 3.302 -6.556 1.00 78.75 83 GLY A N 1
ATOM 606 C CA . GLY A 1 83 ? 7.340 3.337 -7.093 1.00 78.75 83 GLY A CA 1
ATOM 607 C C . GLY A 1 83 ? 7.456 2.577 -8.419 1.00 78.75 83 GLY A C 1
ATOM 608 O O . GLY A 1 83 ? 7.968 3.111 -9.404 1.00 78.75 83 GLY A O 1
ATOM 609 N N . VAL A 1 84 ? 6.907 1.360 -8.491 1.00 75.88 84 VAL A N 1
ATOM 610 C CA . VAL A 1 84 ? 6.895 0.559 -9.729 1.00 75.88 84 VAL A CA 1
ATOM 611 C C . VAL A 1 84 ? 6.022 1.197 -10.812 1.00 75.88 84 VAL A C 1
ATOM 613 O O . VAL A 1 84 ? 6.421 1.244 -11.972 1.00 75.88 84 VAL A O 1
ATOM 616 N N . ARG A 1 85 ? 4.864 1.762 -10.460 1.00 74.88 85 ARG A N 1
ATOM 617 C CA . ARG A 1 85 ? 3.988 2.484 -11.398 1.00 74.88 85 ARG A CA 1
ATOM 618 C C . ARG A 1 85 ? 4.676 3.728 -11.967 1.00 74.88 85 ARG A C 1
ATOM 620 O O . ARG A 1 85 ? 4.622 3.959 -13.174 1.00 74.88 85 ARG A O 1
ATOM 627 N N . SER A 1 86 ? 5.351 4.505 -11.119 1.00 75.81 86 SER A N 1
ATOM 628 C CA . SER A 1 86 ? 6.178 5.653 -11.517 1.00 75.81 86 SER A CA 1
ATOM 629 C C . SER A 1 86 ? 7.279 5.210 -12.483 1.00 75.81 86 SER A C 1
ATOM 631 O O . SER A 1 86 ? 7.437 5.787 -13.560 1.00 75.81 86 SER A O 1
ATOM 633 N N . MET A 1 87 ? 7.962 4.106 -12.168 1.00 67.00 87 MET A N 1
ATOM 634 C CA . MET A 1 87 ? 8.968 3.496 -13.035 1.00 67.00 87 MET A CA 1
ATOM 635 C C . MET A 1 87 ? 8.394 3.049 -14.385 1.00 67.00 87 MET A C 1
ATOM 637 O O . MET A 1 87 ? 8.986 3.381 -15.407 1.00 67.00 87 MET A O 1
ATOM 641 N N . MET A 1 88 ? 7.253 2.354 -14.427 1.00 67.62 88 MET A N 1
ATOM 642 C CA . MET A 1 88 ? 6.619 1.919 -15.682 1.00 67.62 88 MET A CA 1
ATOM 643 C C . MET A 1 88 ? 6.226 3.113 -16.557 1.00 67.62 88 MET A C 1
ATOM 645 O O . MET A 1 88 ? 6.480 3.102 -17.762 1.00 67.62 88 MET A O 1
ATOM 649 N N . ASN A 1 89 ? 5.685 4.171 -15.947 1.00 69.31 89 ASN A N 1
ATOM 650 C CA . ASN A 1 89 ? 5.345 5.409 -16.647 1.00 69.31 89 ASN A CA 1
ATOM 651 C C . ASN A 1 89 ? 6.592 6.119 -17.205 1.00 69.31 89 ASN A C 1
ATOM 653 O O . ASN A 1 89 ? 6.557 6.619 -18.328 1.00 69.31 89 ASN A O 1
ATOM 657 N N . LYS A 1 90 ? 7.709 6.138 -16.461 1.00 66.00 90 LYS A N 1
ATOM 658 C CA . LYS A 1 90 ? 8.983 6.738 -16.902 1.00 66.00 90 LYS A CA 1
ATOM 659 C C . LYS A 1 90 ? 9.707 5.879 -17.955 1.00 66.00 90 LYS A C 1
ATOM 661 O O . LYS A 1 90 ? 10.244 6.408 -18.927 1.00 66.00 90 LYS A O 1
ATOM 666 N N . GLN A 1 91 ? 9.722 4.553 -17.803 1.00 58.34 91 GLN A N 1
ATOM 667 C CA . GLN A 1 91 ? 10.431 3.631 -18.700 1.00 58.34 91 GLN A CA 1
ATOM 668 C C . GLN A 1 91 ? 9.743 3.446 -20.049 1.00 58.34 91 GLN A C 1
ATOM 670 O O . GLN A 1 91 ? 10.453 3.353 -21.052 1.00 58.34 91 GLN A O 1
ATOM 675 N N . MET A 1 92 ? 8.405 3.461 -20.107 1.00 52.41 92 MET A N 1
ATOM 676 C CA . MET A 1 92 ? 7.690 3.445 -21.390 1.00 52.41 92 MET A CA 1
ATOM 677 C C . MET A 1 92 ? 7.952 4.706 -22.235 1.00 52.41 92 MET A C 1
ATOM 679 O O . MET A 1 92 ? 7.666 4.694 -23.428 1.00 52.41 92 MET A O 1
ATOM 683 N N . GLY A 1 93 ? 8.542 5.761 -21.654 1.00 51.00 93 GLY A N 1
ATOM 684 C CA . GLY A 1 93 ? 8.963 6.962 -22.376 1.00 51.00 93 GLY A CA 1
ATOM 685 C C . GLY A 1 93 ? 10.448 7.032 -22.761 1.00 51.00 93 GLY A C 1
ATOM 686 O O . GLY A 1 93 ? 10.767 7.750 -23.706 1.00 51.00 93 GLY A O 1
ATOM 687 N N . GLN A 1 94 ? 11.371 6.360 -22.050 1.00 51.03 94 GLN A N 1
ATOM 688 C CA . GLN A 1 94 ? 12.813 6.679 -22.163 1.00 51.03 94 GLN A CA 1
ATOM 689 C C . GLN A 1 94 ? 13.827 5.523 -21.996 1.00 51.03 94 GLN A C 1
ATOM 691 O O . GLN A 1 94 ? 15.027 5.785 -22.027 1.00 51.03 94 GLN A O 1
ATOM 696 N N . GLY A 1 95 ? 13.424 4.254 -21.842 1.00 50.19 95 GLY A N 1
ATOM 697 C CA . GLY A 1 95 ? 14.397 3.139 -21.840 1.00 50.19 95 GLY A CA 1
ATOM 698 C C . GLY A 1 95 ? 15.419 3.165 -20.685 1.00 50.19 95 GLY A C 1
ATOM 699 O O . GLY A 1 95 ? 16.592 2.849 -20.867 1.00 50.19 95 GLY A O 1
ATOM 700 N N . MET A 1 96 ? 14.993 3.575 -19.488 1.00 53.88 96 MET A N 1
ATOM 701 C CA . MET A 1 96 ? 15.854 3.673 -18.300 1.00 53.88 96 MET A CA 1
ATOM 702 C C . MET A 1 96 ? 16.240 2.283 -17.750 1.00 53.88 96 MET A C 1
ATOM 704 O O . MET A 1 96 ? 15.425 1.366 -17.799 1.00 53.88 96 MET A O 1
ATOM 708 N N . SER A 1 97 ? 17.445 2.098 -17.195 1.00 57.84 97 SER A N 1
ATOM 709 C CA . SER A 1 97 ? 17.872 0.810 -16.613 1.00 57.84 97 SER A CA 1
ATOM 710 C C . SER A 1 97 ? 17.228 0.525 -15.244 1.00 57.84 97 SER A C 1
ATOM 712 O O . SER A 1 97 ? 16.965 1.439 -14.462 1.00 57.84 97 SER A O 1
ATOM 714 N N . ILE A 1 98 ? 17.000 -0.760 -14.939 1.00 51.41 98 ILE A N 1
ATOM 715 C CA . ILE A 1 98 ? 16.320 -1.237 -13.715 1.00 51.41 98 ILE A CA 1
ATOM 716 C C . ILE A 1 98 ? 17.037 -0.777 -12.430 1.00 51.41 98 ILE A C 1
ATOM 718 O O . ILE A 1 98 ? 16.381 -0.457 -11.440 1.00 51.41 98 ILE A O 1
ATOM 722 N N . ASP A 1 99 ? 18.367 -0.676 -12.444 1.00 55.78 99 ASP A N 1
ATOM 723 C CA . ASP A 1 99 ? 19.151 -0.299 -11.259 1.00 55.78 99 ASP A CA 1
ATOM 724 C C . ASP A 1 99 ? 18.982 1.174 -10.868 1.00 55.78 99 ASP A C 1
ATOM 726 O O . ASP A 1 99 ? 18.866 1.494 -9.685 1.00 55.78 99 ASP A O 1
ATOM 730 N N . LYS A 1 100 ? 18.874 2.079 -11.852 1.00 59.03 100 LYS A N 1
ATOM 731 C CA . LYS A 1 100 ? 18.569 3.496 -11.587 1.00 59.03 100 LYS A CA 1
ATOM 732 C C . LYS A 1 100 ? 17.166 3.677 -11.018 1.00 59.03 100 LYS A C 1
ATOM 734 O O . LYS A 1 100 ? 16.953 4.532 -10.163 1.00 59.03 100 LYS A O 1
ATOM 739 N N . ALA A 1 101 ? 16.224 2.846 -11.450 1.00 54.28 101 ALA A N 1
ATOM 740 C CA . ALA A 1 101 ? 14.865 2.901 -10.942 1.00 54.28 101 ALA A CA 1
ATOM 741 C C . ALA A 1 101 ? 14.762 2.418 -9.485 1.00 54.28 101 ALA A C 1
ATOM 743 O O . ALA A 1 101 ? 14.042 3.019 -8.692 1.00 54.28 101 ALA A O 1
ATOM 744 N N . LYS A 1 102 ? 15.534 1.394 -9.092 1.00 54.41 102 LYS A N 1
ATOM 745 C CA . LYS A 1 102 ? 15.614 0.952 -7.686 1.00 54.41 102 LYS A CA 1
ATOM 746 C C . LYS A 1 102 ? 16.122 2.061 -6.755 1.00 54.41 102 LYS A C 1
ATOM 748 O O . LYS A 1 102 ? 15.602 2.216 -5.652 1.00 54.41 102 LYS A O 1
ATOM 753 N N . GLU A 1 103 ? 17.105 2.842 -7.196 1.00 63.44 103 GLU A N 1
ATOM 754 C CA . GLU A 1 103 ? 17.623 4.002 -6.455 1.00 63.44 103 GLU A CA 1
ATOM 755 C C . GLU A 1 103 ? 16.578 5.122 -6.294 1.00 63.44 103 GLU A C 1
ATOM 757 O O . GLU A 1 103 ? 16.448 5.686 -5.205 1.00 63.44 103 GLU A O 1
ATOM 762 N N . GLU A 1 104 ? 15.802 5.430 -7.340 1.00 62.16 104 GLU A N 1
ATOM 763 C CA . GLU A 1 104 ? 14.736 6.442 -7.270 1.00 62.16 104 GLU A CA 1
ATOM 764 C C . GLU A 1 104 ? 13.585 6.020 -6.358 1.00 62.16 104 GLU A C 1
ATOM 766 O O . GLU A 1 104 ? 13.182 6.806 -5.504 1.00 62.16 104 GLU A O 1
ATOM 771 N N . ILE A 1 105 ? 13.112 4.772 -6.460 1.00 59.31 105 ILE A N 1
ATOM 772 C CA . ILE A 1 105 ? 12.055 4.245 -5.581 1.00 59.31 105 ILE A CA 1
ATOM 773 C C . ILE A 1 105 ? 12.491 4.341 -4.119 1.00 59.31 105 ILE A C 1
ATOM 775 O O . ILE A 1 105 ? 11.711 4.733 -3.251 1.00 59.31 105 ILE A O 1
ATOM 779 N N . LYS A 1 106 ? 13.760 4.035 -3.836 1.00 63.94 106 LYS A N 1
ATOM 780 C CA . LYS A 1 106 ? 14.320 4.144 -2.488 1.00 63.94 106 LYS A CA 1
ATOM 781 C C . LYS A 1 106 ? 14.343 5.593 -1.988 1.00 63.94 106 LYS A C 1
ATOM 783 O O . LYS A 1 106 ? 14.074 5.817 -0.810 1.00 63.94 106 LYS A O 1
ATOM 788 N N . LYS A 1 107 ? 14.622 6.569 -2.863 1.00 65.69 107 LYS A N 1
ATOM 789 C CA . LYS A 1 107 ? 14.564 8.006 -2.539 1.00 65.69 107 LYS A CA 1
ATOM 790 C C . LYS A 1 107 ? 13.134 8.503 -2.323 1.00 65.69 107 LYS A C 1
ATOM 792 O O . LYS A 1 107 ? 12.887 9.159 -1.318 1.00 65.69 107 LYS A O 1
ATOM 797 N N . GLU A 1 108 ? 12.197 8.165 -3.207 1.00 57.81 108 GLU A N 1
ATOM 798 C CA . GLU A 1 108 ? 10.781 8.547 -3.070 1.00 57.81 108 GLU A CA 1
ATOM 799 C C . GLU A 1 108 ? 10.156 7.918 -1.809 1.00 57.81 108 GLU A C 1
ATOM 801 O O . GLU A 1 108 ? 9.473 8.597 -1.044 1.00 57.81 108 GLU A O 1
ATOM 806 N N . THR A 1 109 ? 10.486 6.657 -1.510 1.00 58.03 109 THR A N 1
ATOM 807 C CA . THR A 1 109 ? 10.069 5.974 -0.272 1.00 58.03 109 THR A CA 1
ATOM 808 C C . THR A 1 109 ? 10.645 6.649 0.977 1.00 58.03 109 THR A C 1
ATOM 810 O O . THR A 1 109 ? 9.940 6.823 1.970 1.00 58.03 109 THR A O 1
ATOM 813 N N . MET A 1 110 ? 11.921 7.054 0.942 1.00 60.34 110 MET A N 1
ATOM 814 C CA . MET A 1 110 ? 12.562 7.813 2.026 1.00 60.34 110 MET A CA 1
ATOM 815 C C . MET A 1 110 ? 11.854 9.147 2.281 1.00 60.34 110 MET A C 1
ATOM 817 O O . MET A 1 110 ? 11.558 9.449 3.434 1.00 60.34 110 MET A O 1
ATOM 821 N N . LEU A 1 111 ? 11.530 9.900 1.225 1.0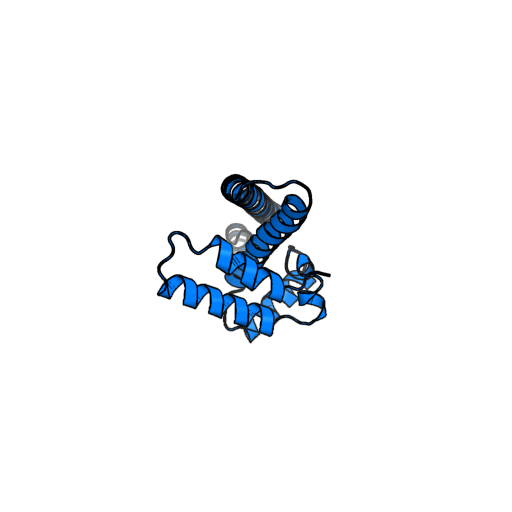0 60.78 111 LEU A N 1
ATOM 822 C CA . LEU A 1 111 ? 10.823 11.180 1.332 1.00 60.78 111 LEU A CA 1
ATOM 823 C C . LEU A 1 111 ? 9.436 11.011 1.963 1.00 60.78 111 LEU A C 1
ATOM 825 O O . LEU A 1 111 ? 9.099 11.736 2.894 1.00 60.78 111 LEU A O 1
ATOM 829 N N . TYR A 1 112 ? 8.672 9.997 1.550 1.00 61.88 112 TYR A N 1
ATOM 830 C CA . TYR A 1 112 ? 7.372 9.697 2.160 1.00 61.88 112 TYR A CA 1
ATOM 831 C C . TYR A 1 112 ? 7.489 9.326 3.653 1.00 61.88 112 TYR A C 1
ATOM 833 O O . TYR A 1 112 ? 6.667 9.729 4.481 1.00 61.88 112 TYR A O 1
ATOM 841 N N . ILE A 1 113 ? 8.528 8.573 4.035 1.00 64.38 113 ILE A N 1
ATOM 842 C CA . ILE A 1 113 ? 8.798 8.227 5.441 1.00 64.38 113 ILE A CA 1
ATOM 843 C C . ILE A 1 113 ? 9.208 9.468 6.250 1.00 64.38 113 ILE A C 1
ATOM 845 O O . ILE A 1 113 ? 8.816 9.591 7.414 1.00 64.38 113 ILE A O 1
ATOM 849 N N . GLU A 1 114 ? 9.990 10.379 5.669 1.00 59.69 114 GLU A N 1
ATOM 850 C CA . GLU A 1 114 ? 10.354 11.650 6.301 1.00 59.69 114 GLU A CA 1
ATOM 851 C C . GLU A 1 114 ? 9.138 12.558 6.492 1.00 59.69 114 GLU A C 1
ATOM 853 O O . GLU A 1 114 ? 8.917 13.039 7.605 1.00 59.69 114 GLU A O 1
ATOM 858 N N . GLU A 1 115 ? 8.286 12.707 5.477 1.00 59.66 115 GLU A N 1
ATOM 859 C CA . GLU A 1 115 ? 7.021 13.439 5.589 1.00 59.66 115 GLU A CA 1
ATOM 860 C C . GLU A 1 115 ? 6.112 12.842 6.668 1.00 59.66 115 GLU A C 1
ATOM 862 O O . GLU A 1 115 ? 5.543 13.580 7.476 1.00 59.66 115 GLU A O 1
ATOM 867 N N . LYS A 1 116 ? 6.033 11.507 6.763 1.00 61.31 116 LYS A N 1
ATOM 868 C CA . LYS A 1 116 ? 5.293 10.822 7.832 1.00 61.31 116 LYS A CA 1
ATOM 869 C C . LYS A 1 116 ? 5.847 11.156 9.221 1.00 61.31 116 LYS A C 1
ATOM 871 O O . LYS A 1 116 ? 5.073 11.493 10.113 1.00 61.31 116 LYS A O 1
ATOM 876 N N . LYS A 1 117 ? 7.172 11.107 9.412 1.00 61.75 117 LYS A N 1
ATOM 877 C CA . LYS A 1 117 ? 7.815 11.463 10.694 1.00 61.75 117 LYS A CA 1
ATOM 878 C C . LYS A 1 117 ? 7.554 12.920 11.079 1.00 61.75 117 LYS A C 1
ATOM 880 O O . LYS A 1 117 ? 7.296 13.208 12.247 1.00 61.75 117 LYS A O 1
ATOM 885 N N . ILE A 1 118 ? 7.613 13.828 10.106 1.00 58.66 118 ILE A N 1
ATOM 886 C CA . ILE A 1 118 ? 7.313 15.247 10.311 1.00 58.66 118 ILE A CA 1
ATOM 887 C C . ILE A 1 118 ? 5.842 15.408 10.706 1.00 58.66 118 ILE A C 1
ATOM 889 O O . ILE A 1 118 ? 5.556 16.054 11.712 1.00 58.66 118 ILE A O 1
ATOM 893 N N . ASN A 1 119 ? 4.911 14.758 10.009 1.00 55.47 119 ASN A N 1
ATOM 894 C CA . ASN A 1 119 ? 3.485 14.851 10.313 1.00 55.47 119 ASN A CA 1
ATOM 895 C C . ASN A 1 119 ? 3.133 14.251 11.692 1.00 55.47 119 ASN A C 1
ATOM 897 O O . ASN A 1 119 ? 2.354 14.838 12.445 1.00 55.47 119 ASN A O 1
ATOM 901 N N . ASP A 1 120 ? 3.771 13.146 12.088 1.00 53.81 120 ASP A N 1
ATOM 902 C CA . ASP A 1 120 ? 3.640 12.556 13.430 1.00 53.81 120 ASP A CA 1
ATOM 903 C C . ASP A 1 120 ? 4.162 13.505 14.533 1.00 53.81 120 ASP A C 1
ATOM 905 O O . ASP A 1 120 ? 3.616 13.539 15.639 1.00 53.81 120 ASP A O 1
ATOM 909 N N . SER A 1 121 ? 5.185 14.319 14.232 1.00 53.75 121 SER A N 1
ATOM 910 C CA . SER A 1 121 ? 5.701 15.350 15.148 1.00 53.75 121 SER A CA 1
ATOM 911 C C . SER A 1 121 ? 4.803 16.592 15.239 1.00 53.75 121 SER A C 1
ATOM 913 O O . SER A 1 121 ? 4.636 17.147 16.325 1.00 53.75 121 SER A O 1
ATOM 915 N N . VAL A 1 122 ? 4.179 16.995 14.126 1.00 52.56 122 VAL A N 1
ATOM 916 C CA . VAL A 1 122 ? 3.327 18.192 14.024 1.00 52.56 122 VAL A CA 1
ATOM 917 C C . VAL A 1 122 ? 1.931 17.938 14.597 1.00 52.56 122 VAL A C 1
ATOM 919 O O . VAL A 1 122 ? 1.350 18.815 15.231 1.00 52.56 122 VAL A O 1
ATOM 922 N N . THR A 1 123 ? 1.395 16.725 14.444 1.00 47.94 123 THR A N 1
ATOM 923 C CA . THR A 1 123 ? 0.048 16.360 14.922 1.00 47.94 123 THR A CA 1
ATOM 924 C C . THR A 1 123 ? -0.020 16.021 16.413 1.00 47.94 123 THR A C 1
ATOM 926 O O . THR A 1 123 ? -1.095 15.699 16.922 1.00 47.94 123 THR A O 1
ATOM 929 N N . GLY A 1 124 ? 1.091 16.110 17.156 1.00 46.97 124 GLY A N 1
ATOM 930 C CA . GLY A 1 124 ? 1.076 16.039 18.621 1.00 46.97 124 GLY A CA 1
ATOM 931 C C . GLY A 1 124 ? 0.488 14.743 19.194 1.00 46.97 124 GLY A C 1
ATOM 932 O O . GLY A 1 124 ? 0.097 14.710 20.361 1.00 46.97 124 GLY A O 1
ATOM 933 N N . ASN A 1 125 ? 0.436 13.654 18.419 1.00 45.28 125 ASN A N 1
ATOM 934 C CA . ASN A 1 125 ? -0.062 12.358 18.890 1.00 45.28 125 ASN A CA 1
ATOM 935 C C . ASN A 1 125 ? 1.043 11.509 19.546 1.00 45.28 125 ASN A C 1
ATOM 937 O O . ASN A 1 125 ? 0.943 10.287 19.675 1.00 45.28 125 ASN A O 1
ATOM 941 N N . SER A 1 126 ? 2.102 12.168 20.018 1.00 47.28 126 SER A N 1
ATOM 942 C CA . SER A 1 126 ? 3.098 11.589 20.904 1.00 47.28 126 SER A CA 1
ATOM 943 C C . SER A 1 126 ? 2.401 11.115 22.177 1.00 47.28 126 SER A C 1
ATOM 945 O O . SER A 1 126 ? 1.994 11.914 23.022 1.00 47.28 126 SER A O 1
ATOM 947 N N . ARG A 1 127 ? 2.304 9.791 22.360 1.00 49.75 127 ARG A N 1
ATOM 948 C CA . ARG A 1 127 ? 1.863 9.128 23.608 1.00 49.75 127 ARG A CA 1
ATOM 949 C C . ARG A 1 127 ? 2.526 9.702 24.874 1.00 49.75 127 ARG A C 1
ATOM 951 O O . ARG A 1 127 ? 1.966 9.563 25.960 1.00 49.75 127 ARG A O 1
ATOM 958 N N . ALA A 1 128 ? 3.675 10.365 24.735 1.00 47.97 128 ALA A N 1
ATOM 959 C CA . ALA A 1 128 ? 4.350 11.118 25.788 1.00 47.97 128 ALA A CA 1
ATOM 960 C C . ALA A 1 128 ? 3.529 12.312 26.325 1.00 47.97 128 ALA A C 1
ATOM 962 O O . ALA A 1 128 ? 3.478 12.511 27.535 1.00 47.97 128 ALA A O 1
ATOM 963 N N . SER A 1 129 ? 2.810 13.046 25.468 1.00 45.47 129 SER A N 1
ATOM 964 C CA . SER A 1 129 ? 2.046 14.240 25.866 1.00 45.47 129 SER A CA 1
ATOM 965 C C . SER A 1 129 ? 0.732 13.883 26.583 1.00 45.47 129 SER A C 1
ATOM 967 O O . SER A 1 129 ? 0.280 14.580 27.487 1.00 45.47 129 SER A O 1
ATOM 969 N N . ARG A 1 130 ? 0.153 12.705 26.295 1.00 49.31 130 ARG A N 1
ATOM 970 C CA . ARG A 1 130 ? -1.076 12.219 26.959 1.00 49.31 130 ARG A CA 1
ATOM 971 C C . ARG A 1 130 ? -0.852 11.742 28.406 1.00 49.31 130 ARG A C 1
ATOM 973 O O . ARG A 1 130 ? -1.820 11.607 29.153 1.00 49.31 130 ARG A O 1
ATOM 980 N N . ARG A 1 131 ? 0.397 11.488 28.824 1.00 47.78 131 ARG A N 1
ATOM 981 C CA . ARG A 1 131 ? 0.718 11.082 30.208 1.00 47.78 131 ARG A CA 1
ATOM 982 C C . ARG A 1 131 ? 0.819 12.255 31.184 1.00 47.78 131 ARG A C 1
ATOM 984 O O . ARG A 1 131 ? 0.541 12.041 32.358 1.00 47.78 131 ARG A O 1
ATOM 991 N N . GLN A 1 132 ? 1.138 13.468 30.731 1.00 47.06 132 GLN A N 1
ATOM 992 C CA . GLN A 1 132 ? 1.259 14.615 31.643 1.00 47.06 132 GLN A CA 1
ATOM 993 C C . GLN A 1 132 ? -0.098 15.232 32.013 1.00 47.06 132 GLN A C 1
ATOM 995 O O . GLN A 1 132 ? -0.322 15.550 33.176 1.00 47.06 132 GLN A O 1
ATOM 1000 N N . VAL A 1 133 ? -1.071 15.260 31.095 1.00 49.97 133 VAL A N 1
ATOM 1001 C CA . VAL A 1 133 ? -2.382 15.898 31.358 1.00 49.97 133 VAL A CA 1
ATOM 1002 C C . VAL A 1 133 ? -3.238 15.137 32.391 1.00 49.97 133 VAL A C 1
ATOM 1004 O O . VAL A 1 133 ? -4.129 15.712 33.010 1.00 49.97 133 VAL A O 1
ATOM 1007 N N . LYS A 1 134 ? -2.979 13.839 32.621 1.00 46.88 134 LYS A N 1
ATOM 1008 C CA . LYS A 1 134 ? -3.695 13.047 33.643 1.00 46.88 134 LYS A CA 1
ATOM 1009 C C . LYS A 1 134 ? -3.087 13.127 35.048 1.00 46.88 134 LYS A C 1
ATOM 1011 O O . LYS A 1 134 ? -3.753 12.702 35.987 1.00 46.88 134 LYS A O 1
ATOM 1016 N N . ALA A 1 135 ? -1.874 13.657 35.211 1.00 49.16 135 ALA A N 1
ATOM 1017 C CA . ALA A 1 135 ? -1.221 13.734 36.520 1.00 49.16 135 ALA A CA 1
ATOM 1018 C C . ALA A 1 135 ? -1.587 15.006 37.312 1.00 49.16 135 ALA A C 1
ATOM 1020 O O . ALA A 1 135 ? -1.528 14.985 38.538 1.00 49.16 135 ALA A O 1
ATOM 1021 N N . GLU A 1 136 ? -2.019 16.085 36.651 1.00 47.84 136 GLU A N 1
ATOM 1022 C CA . GLU A 1 136 ? -2.327 17.359 37.329 1.00 47.84 136 GLU A CA 1
ATOM 1023 C C . GLU A 1 136 ? -3.788 17.519 37.773 1.00 47.84 136 GLU A C 1
ATOM 1025 O O . GLU A 1 136 ? -4.070 18.334 38.643 1.00 47.84 136 GLU A O 1
ATOM 1030 N N . LYS A 1 137 ? -4.728 16.713 37.261 1.00 49.41 137 LYS A N 1
ATOM 1031 C CA . LYS A 1 137 ? -6.154 16.813 37.643 1.00 49.41 137 LYS A CA 1
ATOM 1032 C C . LYS A 1 137 ? -6.553 16.069 38.925 1.00 49.41 137 LYS A C 1
ATOM 1034 O O . LYS A 1 137 ? -7.731 16.055 39.253 1.00 49.41 137 LYS A O 1
ATOM 1039 N N . ASN A 1 138 ? -5.604 15.474 39.650 1.00 49.44 138 ASN A N 1
ATOM 1040 C CA . ASN A 1 138 ? -5.870 14.714 40.884 1.00 49.44 138 ASN A CA 1
ATOM 1041 C C . ASN A 1 138 ? -5.237 15.339 42.144 1.00 49.44 138 ASN A C 1
ATOM 1043 O O . ASN A 1 138 ? -4.989 14.642 43.126 1.00 49.44 138 ASN A O 1
ATOM 1047 N N . LYS A 1 139 ? -4.944 16.645 42.119 1.00 51.16 139 LYS A N 1
ATOM 1048 C CA . LYS A 1 139 ? -4.400 17.401 43.261 1.00 51.16 139 LYS A CA 1
ATOM 1049 C C . LYS A 1 139 ? -5.249 18.624 43.630 1.00 51.16 139 LYS A C 1
ATOM 1051 O O . LYS A 1 139 ? -4.713 19.683 43.949 1.00 51.16 139 LYS A O 1
ATOM 1056 N N . THR A 1 140 ? -6.570 18.495 43.598 1.00 43.78 140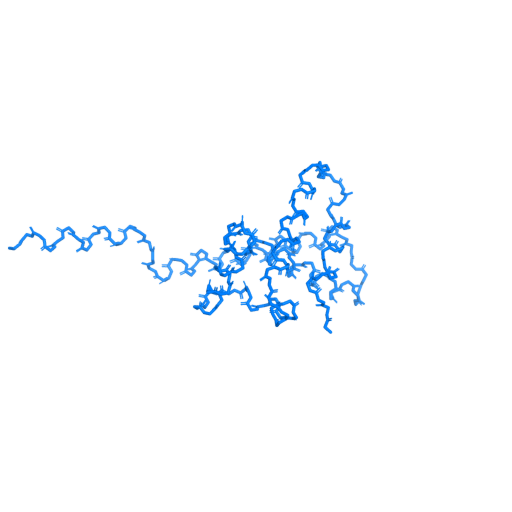 THR A N 1
ATOM 1057 C CA . THR A 1 140 ? -7.463 19.488 44.212 1.00 43.78 140 THR A CA 1
ATOM 1058 C C . THR A 1 140 ? -8.558 18.782 44.979 1.00 43.78 140 THR A C 1
ATOM 1060 O O . THR A 1 140 ? -9.104 17.804 44.421 1.00 43.78 140 THR A O 1
#

InterPro domains:
  IPR004125 Signal recognition particle, SRP54 subunit, M-domain [PF02978] (18-98)
  IPR036891 Signal recognition particle, SRP54 subunit, M-domain superfamily [G3DSA:1.10.260.30] (2-113)
  IPR036891 Signal recognition particle, SRP54 subunit, M-domain superfamily [SSF47446] (16-90)

Foldseek 3Di:
DDFLVNVLVVVLVLVPPDDPPVVVVVLSLLSVLLSVQADPVCRVVVCLCPDDDPSNVVRLVSSCVRSVHDSVSSNVVSLVSVLSVVVVVVCVPPVDDSVVSVVVSVVSVVVSVVVVVVVCVVVPPPPVVVVVVVVPVPPD